Protein AF-A0A1G7U3E0-F1 (afdb_monomer)

Radius of gyration: 15.48 Å; Cα contacts (8 Å, |Δi|>4): 29; chains: 1; bounding box: 33×20×58 Å

Mean predicted aligned error: 13.33 Å

Organism: NCBI:txid440168

pLDDT: mean 72.33, std 21.25, range [35.47, 94.94]

Sequence (76 aa):
MKLVVSAAICVGLLASPSAYSGELECEAVAQQNPFEIVDQLHGCTYEDLHEIYPDLDDIILQALMYRIVESMKVPG

Secondary structure (DSSP, 8-state):
----------------S--------HHHHHTS-TTT-GGG-TT--HHHHHHH-TTS-HHHHHHHHHHHHHHTT---

Solvent-accessible surface area (backbone atom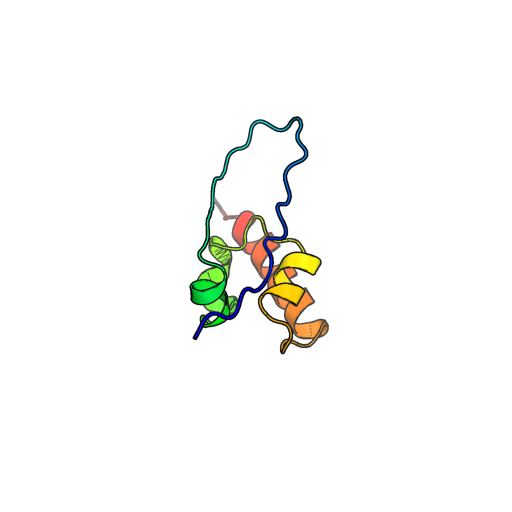s only — not comparable to full-atom values): 5232 Å² total; per-residue (Å²): 135,90,81,90,78,81,87,83,80,91,81,82,90,86,91,73,100,69,86,74,84,69,83,61,58,59,74,68,54,49,76,46,64,66,87,80,46,36,86,79,44,73,82,59,50,74,66,54,48,43,69,54,40,70,89,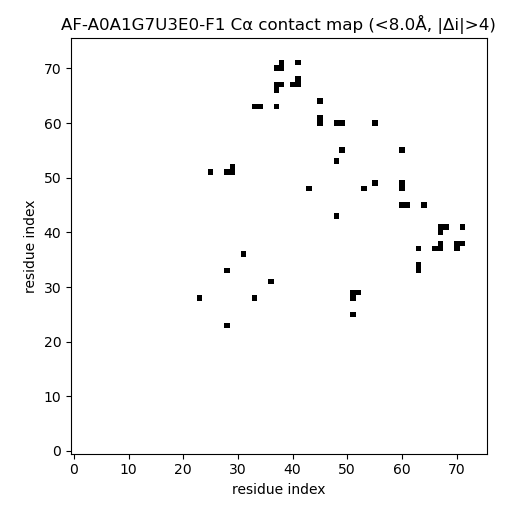55,53,70,72,54,49,52,52,48,51,51,49,29,58,55,61,74,60,65,79,130

Foldseek 3Di:
DDDDDDDPDPDDDDDDPDPPPPPVVLVVVLPDDLLVVLCVCLPPDLVRCCVSDVVDDPVVSVVSVVVSVVVVVDDD

Structure (mmCIF, N/CA/C/O backbone):
data_AF-A0A1G7U3E0-F1
#
_entry.id   AF-A0A1G7U3E0-F1
#
loop_
_atom_site.group_PDB
_atom_site.id
_atom_site.type_symbol
_atom_site.label_atom_id
_atom_site.label_alt_id
_atom_site.label_comp_id
_atom_site.label_asym_id
_atom_site.label_entity_id
_atom_site.label_seq_id
_atom_site.pdbx_PDB_ins_code
_atom_site.Cartn_x
_atom_site.Cartn_y
_atom_site.Cartn_z
_atom_site.occupancy
_atom_site.B_iso_or_equiv
_atom_site.auth_seq_id
_atom_site.auth_comp_id
_atom_site.auth_asym_id
_atom_site.auth_atom_id
_atom_site.pdbx_PDB_model_num
ATOM 1 N N . MET A 1 1 ? -0.113 4.536 -38.816 1.00 39.62 1 MET A N 1
ATOM 2 C CA . MET A 1 1 ? -0.211 3.065 -38.707 1.00 39.62 1 MET A CA 1
ATOM 3 C C . MET A 1 1 ? -0.974 2.755 -37.432 1.00 39.62 1 MET A C 1
ATOM 5 O O . MET A 1 1 ? -0.647 3.327 -36.404 1.00 39.62 1 MET A O 1
ATOM 9 N N . LYS A 1 2 ? -2.053 1.974 -37.542 1.00 41.81 2 LYS A N 1
ATOM 10 C CA . LYS A 1 2 ? -2.911 1.541 -36.430 1.00 41.81 2 LYS A CA 1
ATOM 11 C C . LYS A 1 2 ? -2.206 0.430 -35.656 1.00 41.81 2 LYS A C 1
ATOM 13 O O . LYS A 1 2 ? -1.732 -0.499 -36.302 1.00 41.81 2 LYS A O 1
ATOM 18 N N . LEU A 1 3 ? -2.234 0.481 -34.329 1.00 41.47 3 LEU A N 1
ATOM 19 C CA . LEU A 1 3 ? -2.160 -0.710 -33.488 1.00 41.47 3 LEU A CA 1
ATOM 20 C C . LEU A 1 3 ? -3.240 -0.598 -32.412 1.00 41.47 3 LEU A C 1
ATOM 22 O O . LEU A 1 3 ? -3.297 0.353 -31.642 1.00 41.47 3 LEU A O 1
ATOM 26 N N . VAL A 1 4 ? -4.150 -1.557 -32.503 1.00 52.81 4 VAL A N 1
ATOM 27 C CA . VAL A 1 4 ? -5.277 -1.853 -31.627 1.00 52.81 4 VAL A CA 1
ATOM 28 C C . VAL A 1 4 ? -4.714 -2.687 -30.483 1.00 52.81 4 VAL A C 1
ATOM 30 O O . VAL A 1 4 ? -4.117 -3.727 -30.753 1.00 52.81 4 VAL A O 1
ATOM 33 N N . VAL A 1 5 ? -4.909 -2.265 -29.237 1.00 50.44 5 VAL A N 1
ATOM 34 C CA . VAL A 1 5 ? -4.797 -3.158 -28.079 1.00 50.44 5 VAL A CA 1
ATOM 35 C C . VAL A 1 5 ? -6.118 -3.077 -27.329 1.00 50.44 5 VAL A C 1
ATOM 37 O O . VAL A 1 5 ? -6.641 -1.998 -27.064 1.00 50.44 5 VAL A O 1
ATOM 40 N N . SER A 1 6 ? -6.701 -4.257 -27.167 1.00 45.47 6 SER A N 1
ATOM 41 C CA . SER A 1 6 ? -8.091 -4.527 -26.839 1.00 45.47 6 SER A CA 1
ATOM 42 C C . SER A 1 6 ? -8.529 -3.994 -25.481 1.00 45.47 6 SER A C 1
ATOM 44 O O . SER A 1 6 ? -7.834 -4.138 -24.483 1.00 45.47 6 SER A O 1
ATOM 46 N N . ALA A 1 7 ? -9.758 -3.481 -25.463 1.00 50.28 7 ALA A N 1
ATOM 47 C CA . ALA A 1 7 ? -10.546 -3.247 -24.269 1.00 50.28 7 ALA A CA 1
ATOM 48 C C . ALA A 1 7 ? -10.832 -4.573 -23.542 1.00 50.28 7 ALA A C 1
ATOM 50 O O . ALA A 1 7 ? -11.447 -5.473 -24.120 1.00 50.28 7 ALA A O 1
ATOM 51 N N . ALA A 1 8 ? -10.447 -4.664 -22.271 1.00 55.06 8 ALA A N 1
ATOM 52 C CA . ALA A 1 8 ? -11.094 -5.551 -21.314 1.00 55.06 8 ALA A CA 1
ATOM 53 C C . ALA A 1 8 ? -12.071 -4.698 -20.495 1.00 55.06 8 ALA A C 1
ATOM 55 O O . ALA A 1 8 ? -11.688 -3.925 -19.624 1.00 55.06 8 ALA A O 1
ATOM 56 N N . ILE A 1 9 ? -13.345 -4.782 -20.871 1.00 52.38 9 ILE A N 1
ATOM 57 C CA . ILE A 1 9 ? -14.476 -4.157 -20.189 1.00 52.38 9 ILE A CA 1
ATOM 58 C C . ILE A 1 9 ? -14.849 -5.067 -19.015 1.00 52.38 9 ILE A C 1
ATOM 60 O O . ILE A 1 9 ? -15.420 -6.135 -19.229 1.00 52.38 9 ILE A O 1
ATOM 64 N N . CYS A 1 10 ? -14.569 -4.646 -17.783 1.00 45.28 10 CYS A N 1
ATOM 65 C CA . CYS A 1 10 ? -15.137 -5.261 -16.582 1.00 45.28 10 CYS A CA 1
ATOM 66 C C . CYS A 1 10 ? -16.494 -4.611 -16.277 1.00 45.28 10 CYS A C 1
ATOM 68 O O . CYS A 1 10 ? -16.594 -3.711 -15.449 1.00 45.28 10 CYS A O 1
ATOM 70 N N . VAL A 1 11 ? -17.553 -5.045 -16.970 1.00 57.25 11 VAL A N 1
ATOM 71 C CA . VAL A 1 11 ? -18.936 -4.706 -16.593 1.00 57.25 11 VAL A CA 1
ATOM 72 C C . VAL A 1 11 ? -19.680 -5.976 -16.196 1.00 57.25 11 VAL A C 1
ATOM 74 O O . VAL A 1 11 ? -19.900 -6.866 -17.013 1.00 57.25 11 VAL A O 1
ATOM 77 N N . GLY A 1 12 ? -20.101 -6.006 -14.932 1.00 40.19 12 GLY A N 1
ATOM 78 C CA . GLY A 1 12 ? -20.961 -7.022 -14.324 1.00 40.19 12 GLY A CA 1
ATOM 79 C C . GLY A 1 12 ? -21.016 -6.822 -12.802 1.00 40.19 12 GLY A C 1
ATOM 80 O O . GLY A 1 12 ? -20.336 -7.526 -12.077 1.00 40.19 12 GLY A O 1
ATOM 81 N N . LEU A 1 13 ? -21.575 -5.722 -12.286 1.00 46.78 13 LEU A N 1
ATOM 82 C CA . LEU A 1 13 ? -23.013 -5.515 -12.030 1.00 46.78 13 LEU A CA 1
ATOM 83 C C . LEU A 1 13 ? -23.566 -6.395 -10.876 1.00 46.78 13 LEU A C 1
ATOM 85 O O . LEU A 1 13 ? -24.074 -7.475 -11.146 1.00 46.78 13 LEU A O 1
ATOM 89 N N . LEU A 1 14 ? -23.521 -5.911 -9.618 1.00 41.97 14 LEU A N 1
ATOM 90 C CA . LEU A 1 14 ? -24.687 -5.592 -8.752 1.00 41.97 14 LEU A CA 1
ATOM 91 C C . LEU A 1 14 ? -24.357 -5.528 -7.242 1.00 41.97 14 LEU A C 1
ATOM 93 O O . LEU A 1 14 ? -23.861 -6.477 -6.652 1.00 41.97 14 LEU A O 1
ATOM 97 N N . ALA A 1 15 ? -24.830 -4.428 -6.641 1.00 41.94 15 ALA A N 1
ATOM 98 C CA . ALA A 1 15 ? -25.205 -4.238 -5.236 1.00 41.94 15 ALA A CA 1
ATOM 99 C C . ALA A 1 15 ? -24.096 -4.027 -4.185 1.00 41.94 15 ALA A C 1
ATOM 101 O O . ALA A 1 15 ? -23.823 -4.894 -3.364 1.00 41.94 15 ALA A O 1
ATOM 102 N N . SER A 1 16 ? -23.605 -2.785 -4.088 1.00 37.22 16 SER A N 1
ATOM 103 C CA . SER A 1 16 ? -23.329 -2.184 -2.775 1.00 37.22 16 SER A CA 1
ATOM 104 C C . SER A 1 16 ? -23.415 -0.648 -2.843 1.00 37.22 16 SER A C 1
ATOM 106 O O . SER A 1 16 ? -22.790 -0.049 -3.721 1.00 37.22 16 SER A O 1
ATOM 108 N N . PRO A 1 17 ? -24.199 0.027 -1.980 1.00 37.25 17 PRO A N 1
ATOM 109 C CA . PRO A 1 17 ? -24.262 1.482 -1.919 1.00 37.25 17 PRO A CA 1
ATOM 110 C C . PRO A 1 17 ? -23.057 2.009 -1.132 1.00 37.25 17 PRO A C 1
ATOM 112 O O . PRO A 1 17 ? -23.153 2.363 0.036 1.00 37.25 17 PRO A O 1
ATOM 115 N N . SER A 1 18 ? -21.906 2.042 -1.787 1.00 35.47 18 SER A N 1
ATOM 116 C CA . SER A 1 18 ? -20.761 2.860 -1.394 1.00 35.47 18 SER A CA 1
ATOM 117 C C . SER A 1 18 ? -19.984 3.166 -2.664 1.00 35.47 18 SER A C 1
ATOM 119 O O . SER A 1 18 ? -18.906 2.635 -2.911 1.00 35.47 18 SER A O 1
ATOM 121 N N . ALA A 1 19 ? -20.602 3.979 -3.521 1.00 38.09 19 ALA A N 1
ATOM 122 C CA . ALA A 1 19 ? -19.948 4.608 -4.654 1.00 38.09 19 ALA A CA 1
ATOM 123 C C . ALA A 1 19 ? -18.916 5.612 -4.121 1.00 38.09 19 ALA A C 1
ATOM 125 O O . ALA A 1 19 ? -19.145 6.819 -4.126 1.00 38.09 19 ALA A O 1
ATOM 126 N N . TYR A 1 20 ? -17.789 5.108 -3.625 1.00 45.53 20 TYR A N 1
ATOM 127 C CA . TYR A 1 20 ? -16.555 5.866 -3.673 1.00 45.53 20 TYR A CA 1
ATOM 128 C C . TYR A 1 20 ? -15.946 5.565 -5.038 1.00 45.53 20 TYR A C 1
ATOM 130 O O . TYR A 1 20 ? -15.156 4.641 -5.207 1.00 45.53 20 TYR A O 1
ATOM 138 N N . SER A 1 21 ? -16.418 6.307 -6.042 1.00 42.84 21 SER A N 1
ATOM 139 C CA . SER A 1 21 ? -15.758 6.450 -7.338 1.00 42.84 21 SER A CA 1
ATOM 140 C C . SER A 1 21 ? -14.425 7.158 -7.115 1.00 42.84 21 SER A C 1
ATOM 142 O O . SER A 1 21 ? -14.279 8.345 -7.387 1.00 42.84 21 SER A O 1
ATOM 144 N N . GLY A 1 22 ? -13.462 6.433 -6.562 1.00 45.47 22 GLY A N 1
ATOM 145 C CA . GLY A 1 22 ? -12.062 6.727 -6.765 1.00 45.47 22 GLY A CA 1
ATOM 146 C C . GLY A 1 22 ? -11.664 6.061 -8.067 1.00 45.47 22 GLY A C 1
ATOM 147 O O . GLY A 1 22 ? -11.073 4.989 -8.044 1.00 45.47 22 GLY A O 1
ATOM 148 N N . GLU A 1 23 ? -11.953 6.701 -9.201 1.00 42.81 23 GLU A N 1
ATOM 149 C CA . GLU A 1 23 ? -11.015 6.636 -10.325 1.00 42.81 23 GLU A CA 1
ATOM 150 C C . GLU A 1 23 ? -9.722 7.312 -9.836 1.00 42.81 23 GLU A C 1
ATOM 152 O O . GLU A 1 23 ? -9.396 8.434 -10.209 1.00 42.81 23 GLU A O 1
ATOM 157 N N . LEU A 1 24 ? -9.031 6.681 -8.882 1.00 52.25 24 LEU A N 1
ATOM 158 C CA . LEU A 1 24 ? -7.636 6.965 -8.638 1.00 52.25 24 LEU A CA 1
ATOM 159 C C . LEU A 1 24 ? -6.979 6.553 -9.942 1.00 52.25 24 LEU A C 1
ATOM 161 O O . LEU A 1 24 ? -7.074 5.395 -10.342 1.00 52.25 24 LEU A O 1
ATOM 165 N N . GLU A 1 25 ? -6.408 7.518 -10.650 1.00 58.44 25 GLU A N 1
ATOM 166 C CA . GLU A 1 25 ? -5.542 7.257 -11.787 1.00 58.44 25 GLU A CA 1
ATOM 167 C C . GLU A 1 25 ? -4.438 6.317 -11.283 1.00 58.44 25 GLU A C 1
ATOM 169 O O . GLU A 1 25 ? -3.456 6.770 -10.693 1.00 58.44 25 GLU A O 1
ATOM 174 N N . CYS A 1 26 ? -4.633 4.999 -11.413 1.00 56.19 26 CYS A N 1
ATOM 175 C CA . CYS A 1 26 ? -3.765 3.992 -10.796 1.00 56.19 26 CYS A CA 1
ATOM 176 C C . CYS A 1 26 ? -2.298 4.208 -11.199 1.00 56.19 26 CYS A C 1
ATOM 178 O O . CYS A 1 26 ? -1.393 3.947 -10.413 1.00 56.19 26 CYS A O 1
ATOM 180 N N . GLU A 1 27 ? -2.067 4.783 -12.384 1.00 59.69 27 GLU A N 1
ATOM 181 C CA . GLU A 1 27 ? -0.750 5.183 -12.883 1.00 59.69 27 GLU A CA 1
ATOM 182 C C . GLU A 1 27 ? -0.091 6.308 -12.063 1.00 59.69 27 GLU A C 1
ATOM 184 O O . GLU A 1 27 ? 1.117 6.266 -11.832 1.00 59.69 27 GLU A O 1
ATOM 189 N N . ALA A 1 28 ? -0.852 7.300 -11.591 1.00 67.88 28 ALA A N 1
ATOM 190 C CA . ALA A 1 28 ? -0.327 8.397 -10.772 1.00 67.88 28 ALA A CA 1
ATOM 191 C 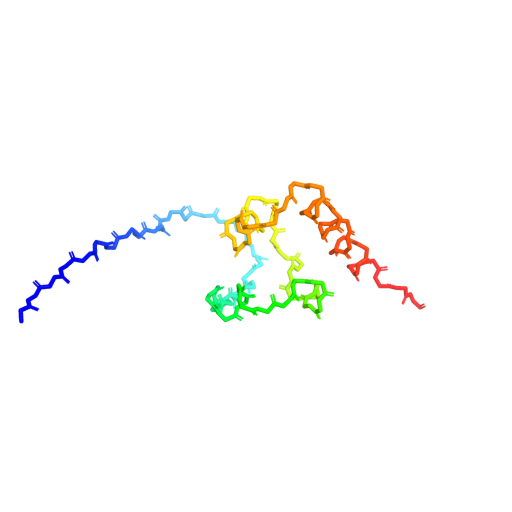C . ALA A 1 28 ? -0.051 7.958 -9.323 1.00 67.88 28 ALA A C 1
ATOM 193 O O . ALA A 1 28 ? 0.840 8.497 -8.664 1.00 67.88 28 ALA A O 1
ATOM 194 N N . VAL A 1 29 ? -0.803 6.974 -8.827 1.00 69.31 29 VAL A N 1
ATOM 195 C CA . VAL A 1 29 ? -0.637 6.380 -7.489 1.00 69.31 29 VAL A CA 1
ATOM 196 C C . VAL A 1 29 ? 0.554 5.418 -7.451 1.00 69.31 29 VAL A C 1
ATOM 198 O O . VAL A 1 29 ? 1.344 5.464 -6.507 1.00 69.31 29 VAL A O 1
ATOM 201 N N . ALA A 1 30 ? 0.746 4.616 -8.502 1.00 72.62 30 ALA A N 1
ATOM 202 C CA . ALA A 1 30 ? 1.863 3.675 -8.619 1.00 72.62 30 ALA A CA 1
ATOM 203 C C . ALA A 1 30 ? 3.244 4.360 -8.583 1.00 72.62 30 ALA A C 1
ATOM 205 O O . ALA A 1 30 ? 4.228 3.760 -8.158 1.00 72.62 30 ALA A O 1
ATOM 206 N N . GLN A 1 31 ? 3.330 5.629 -8.998 1.00 78.81 31 GLN A N 1
ATOM 207 C CA . GLN A 1 31 ? 4.577 6.408 -8.966 1.00 78.81 31 GLN A CA 1
ATOM 208 C C . GLN A 1 31 ? 4.868 7.063 -7.607 1.00 78.81 31 GLN A C 1
ATOM 210 O O . GLN A 1 31 ? 5.961 7.594 -7.401 1.00 78.81 31 GLN A O 1
ATOM 215 N N . GLN A 1 32 ? 3.905 7.059 -6.686 1.00 83.19 32 GLN A N 1
ATOM 216 C CA . GLN A 1 32 ? 4.051 7.650 -5.359 1.00 83.19 32 GLN A CA 1
ATOM 217 C C . GLN A 1 32 ? 4.513 6.605 -4.346 1.00 83.19 32 GLN A C 1
ATOM 219 O O . GLN A 1 32 ? 4.226 5.417 -4.479 1.00 83.19 32 GLN A O 1
ATOM 224 N N . ASN A 1 33 ? 5.215 7.052 -3.303 1.00 86.69 33 ASN A N 1
ATOM 225 C CA . ASN A 1 33 ? 5.591 6.178 -2.200 1.00 86.69 33 ASN A CA 1
ATOM 226 C C . ASN A 1 33 ? 4.323 5.760 -1.426 1.00 86.69 33 ASN A C 1
ATOM 228 O O . ASN A 1 33 ? 3.701 6.622 -0.797 1.00 86.69 33 ASN A O 1
ATOM 232 N N . PRO A 1 34 ? 3.949 4.467 -1.403 1.00 89.38 34 PRO A N 1
ATOM 233 C CA . PRO A 1 34 ? 2.688 4.032 -0.804 1.00 89.38 34 PRO A CA 1
ATOM 234 C C . PRO A 1 34 ? 2.584 4.332 0.695 1.00 89.38 34 PRO A C 1
ATOM 236 O O . PRO A 1 34 ? 1.487 4.494 1.225 1.00 89.38 34 PRO A O 1
ATOM 239 N N . PHE A 1 35 ? 3.718 4.466 1.389 1.00 89.44 35 PHE A N 1
ATOM 240 C CA . PHE A 1 35 ? 3.750 4.813 2.812 1.00 89.44 35 PHE A CA 1
ATOM 241 C C . PHE A 1 35 ? 3.461 6.293 3.102 1.00 89.44 35 PHE A C 1
ATOM 243 O O . PHE A 1 35 ? 3.219 6.639 4.260 1.00 89.44 35 PHE A O 1
ATOM 250 N N . GLU A 1 36 ? 3.474 7.159 2.087 1.00 90.38 36 GLU A N 1
ATOM 251 C CA . GLU A 1 36 ? 3.137 8.584 2.211 1.00 90.38 36 GLU A CA 1
ATOM 252 C C . GLU A 1 36 ? 1.672 8.874 1.861 1.00 90.38 36 GLU A C 1
ATOM 254 O O . GLU A 1 36 ? 1.132 9.897 2.273 1.00 90.38 36 GLU A O 1
ATOM 259 N N . ILE A 1 37 ? 1.013 7.957 1.150 1.00 88.50 37 ILE A N 1
ATOM 260 C CA . ILE A 1 37 ? -0.367 8.108 0.666 1.00 88.50 37 ILE A CA 1
ATOM 261 C C . ILE A 1 37 ? -1.331 7.080 1.263 1.00 88.50 37 ILE A C 1
ATOM 263 O O . ILE A 1 37 ? -2.367 6.780 0.678 1.00 88.50 37 ILE A O 1
ATOM 267 N N . VAL A 1 38 ? -1.005 6.552 2.442 1.00 89.69 38 VAL A N 1
ATOM 268 C CA . VAL A 1 38 ? -1.764 5.506 3.149 1.00 89.69 38 VAL A CA 1
ATOM 269 C C . VAL A 1 38 ? -3.261 5.837 3.250 1.00 89.69 38 VAL A C 1
ATOM 271 O O . VAL A 1 38 ? -4.095 4.960 3.033 1.00 89.69 38 VAL A O 1
ATOM 274 N N . ASP A 1 39 ? -3.607 7.108 3.478 1.00 8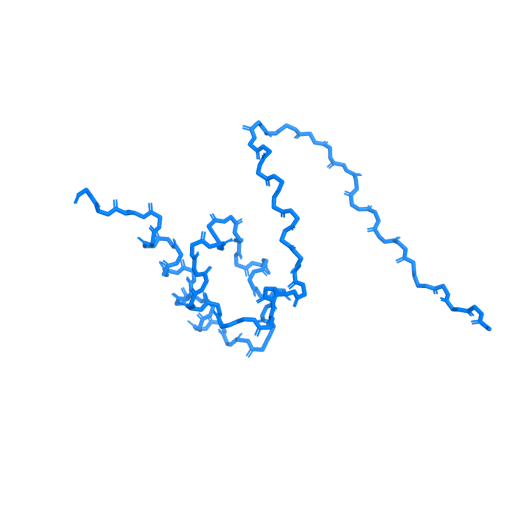7.06 39 ASP A N 1
ATOM 275 C CA . ASP A 1 39 ? -4.999 7.565 3.599 1.00 87.06 39 ASP A CA 1
ATOM 276 C C . ASP A 1 39 ? -5.818 7.428 2.305 1.00 87.06 39 ASP A C 1
ATOM 278 O O . ASP A 1 39 ? -7.047 7.345 2.338 1.00 87.06 39 ASP A O 1
ATOM 282 N N . GLN A 1 40 ? -5.145 7.393 1.153 1.00 87.62 40 GLN A N 1
ATOM 283 C CA . GLN A 1 40 ? -5.768 7.216 -0.162 1.00 87.62 40 GLN A CA 1
ATOM 284 C C . GLN A 1 40 ? -5.991 5.734 -0.496 1.00 87.62 40 GLN A C 1
ATOM 286 O O . GLN A 1 40 ? -6.762 5.417 -1.398 1.00 87.62 40 GLN A O 1
ATOM 291 N N . LEU A 1 41 ? -5.354 4.827 0.252 1.00 89.50 41 LEU A N 1
ATOM 292 C CA . LEU A 1 41 ? -5.368 3.382 0.015 1.00 89.50 41 LEU A CA 1
ATOM 293 C C . LEU A 1 41 ? -6.402 2.638 0.883 1.00 89.50 41 LEU A C 1
ATOM 295 O O . LEU A 1 41 ? -6.444 1.412 0.871 1.00 89.50 41 LEU A O 1
ATOM 299 N N . HIS A 1 42 ? -7.266 3.348 1.622 1.00 87.75 42 HIS A N 1
ATOM 300 C CA . HIS A 1 42 ? -8.250 2.778 2.564 1.00 87.75 42 HIS A CA 1
ATOM 301 C C . HIS A 1 42 ? -9.307 1.831 1.945 1.00 87.75 42 HIS A C 1
ATOM 303 O O . HIS A 1 42 ? -10.095 1.234 2.676 1.00 87.75 42 HIS A O 1
ATOM 309 N N . GLY A 1 43 ? -9.338 1.671 0.620 1.00 84.62 43 GLY A N 1
ATOM 310 C CA . GLY A 1 43 ? -10.197 0.712 -0.086 1.00 84.62 43 GLY A CA 1
ATOM 311 C C . GLY A 1 43 ? -9.444 -0.400 -0.818 1.00 84.62 43 GLY A C 1
ATOM 312 O O . GLY A 1 43 ? -10.092 -1.263 -1.402 1.00 84.62 43 GLY A O 1
ATOM 313 N N . CYS A 1 44 ? -8.110 -0.381 -0.807 1.00 87.94 44 CYS A N 1
ATOM 314 C CA . CYS A 1 44 ? -7.296 -1.336 -1.550 1.00 87.94 44 CYS A CA 1
ATOM 315 C C . CYS A 1 44 ? -7.157 -2.656 -0.782 1.00 87.94 44 CYS A C 1
ATOM 317 O O . CYS A 1 44 ? -6.838 -2.681 0.412 1.00 87.94 44 CYS A O 1
ATOM 319 N N . THR A 1 45 ? -7.370 -3.764 -1.482 1.00 90.00 45 THR A N 1
ATOM 320 C CA . THR A 1 45 ? -7.079 -5.115 -0.996 1.00 90.00 45 THR A CA 1
ATOM 321 C C . THR A 1 45 ? -5.593 -5.447 -1.152 1.00 90.00 45 THR A C 1
ATOM 323 O O . THR A 1 45 ? -4.832 -4.703 -1.767 1.00 90.00 45 THR A O 1
ATOM 326 N N . TYR A 1 46 ? -5.164 -6.590 -0.605 1.00 90.69 46 TYR A N 1
ATOM 327 C CA . TYR A 1 46 ? -3.808 -7.096 -0.843 1.00 90.69 46 TYR A CA 1
ATOM 328 C C . TYR A 1 46 ? -3.512 -7.247 -2.339 1.00 90.69 46 TYR A C 1
ATOM 330 O O . TYR A 1 46 ? -2.441 -6.863 -2.796 1.00 90.69 46 TYR A O 1
ATOM 338 N N . GLU A 1 47 ? -4.472 -7.797 -3.085 1.00 91.62 47 GLU A N 1
ATOM 339 C CA . GLU A 1 47 ? -4.356 -8.040 -4.523 1.00 91.62 47 GLU A CA 1
ATOM 340 C C . GLU A 1 47 ? -4.223 -6.712 -5.276 1.00 91.62 47 GLU A C 1
ATOM 342 O O . GLU A 1 47 ? -3.288 -6.564 -6.057 1.00 91.62 47 GLU A O 1
ATOM 347 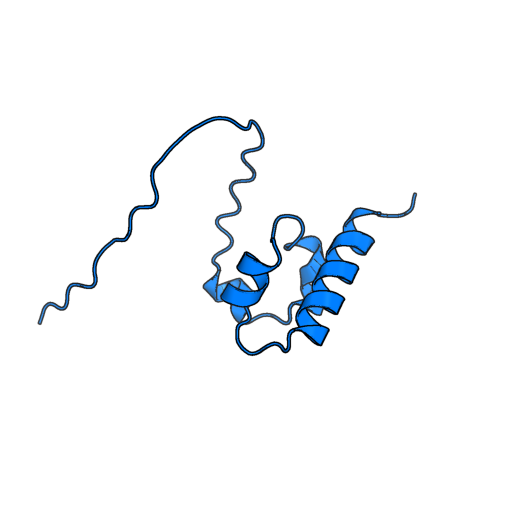N N . ASP A 1 48 ? -5.044 -5.709 -4.943 1.00 90.62 48 ASP A N 1
ATOM 348 C CA . ASP A 1 48 ? -4.945 -4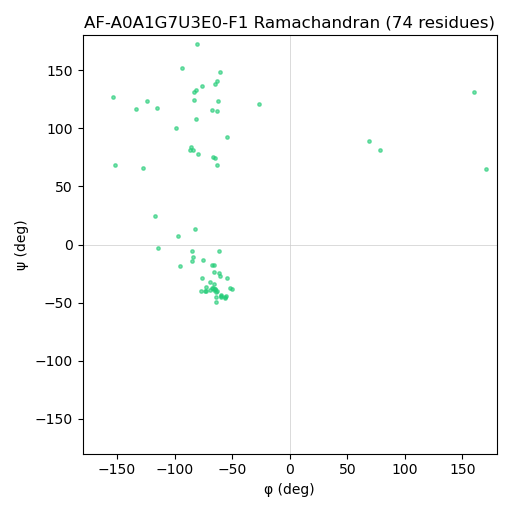.372 -5.545 1.00 90.62 48 ASP A CA 1
ATOM 349 C C . ASP A 1 48 ? -3.574 -3.731 -5.279 1.00 90.62 48 ASP A C 1
ATOM 351 O O . ASP A 1 48 ? -2.949 -3.176 -6.179 1.00 90.62 48 ASP A O 1
ATOM 355 N N . LEU A 1 49 ? -3.068 -3.819 -4.042 1.00 90.56 49 LEU A N 1
ATOM 356 C CA . LEU A 1 49 ? -1.758 -3.262 -3.689 1.00 90.56 49 LEU A CA 1
ATOM 357 C C . LEU A 1 49 ? -0.614 -3.994 -4.397 1.00 90.56 49 LEU A C 1
ATOM 359 O O . LEU A 1 49 ? 0.348 -3.350 -4.809 1.00 90.56 49 LEU A O 1
ATOM 363 N N . HIS A 1 50 ? -0.721 -5.312 -4.556 1.00 92.31 50 HIS A N 1
ATOM 364 C CA . HIS A 1 50 ? 0.251 -6.116 -5.292 1.00 92.31 50 HIS A CA 1
ATOM 365 C C . HIS A 1 50 ? 0.214 -5.814 -6.802 1.00 92.31 50 HIS A C 1
ATOM 367 O O . HIS A 1 50 ? 1.250 -5.846 -7.460 1.00 92.31 50 HIS A O 1
ATOM 373 N N . GLU A 1 51 ? -0.950 -5.478 -7.367 1.00 90.44 51 GLU A N 1
ATOM 374 C CA . GLU A 1 51 ? -1.066 -5.033 -8.763 1.00 90.44 51 GLU A CA 1
ATOM 375 C C . GLU A 1 51 ? -0.515 -3.617 -8.986 1.00 90.44 51 GLU A C 1
ATOM 377 O O . GLU A 1 51 ? 0.150 -3.372 -9.994 1.00 90.44 51 GLU A O 1
ATOM 382 N N . ILE A 1 52 ? -0.760 -2.689 -8.055 1.00 89.19 52 ILE A N 1
ATOM 383 C CA . ILE A 1 52 ? -0.274 -1.299 -8.138 1.00 89.19 52 ILE A CA 1
ATOM 384 C C . ILE A 1 52 ? 1.239 -1.230 -7.882 1.00 89.19 52 ILE A C 1
ATOM 386 O O . ILE A 1 52 ? 1.942 -0.443 -8.519 1.00 89.19 52 ILE A O 1
ATOM 390 N N . TYR A 1 53 ? 1.744 -2.060 -6.967 1.00 89.94 53 TYR A N 1
ATOM 391 C CA . TYR A 1 53 ? 3.140 -2.077 -6.538 1.00 89.94 53 TYR A CA 1
ATOM 392 C C . TYR A 1 53 ? 3.754 -3.484 -6.644 1.00 89.94 53 TYR A C 1
ATOM 394 O O . TYR A 1 53 ? 4.134 -4.068 -5.626 1.00 89.94 53 TYR A O 1
ATOM 402 N N . PRO A 1 54 ? 3.908 -4.026 -7.867 1.00 89.25 54 PRO A N 1
ATOM 403 C CA . PRO A 1 54 ? 4.400 -5.390 -8.080 1.00 89.25 54 PRO A CA 1
ATOM 404 C C . PRO A 1 54 ? 5.868 -5.578 -7.673 1.00 89.25 54 PRO A C 1
ATOM 406 O O . PRO A 1 54 ? 6.319 -6.704 -7.488 1.00 89.25 54 PRO A O 1
ATOM 409 N N . ASP A 1 55 ? 6.612 -4.478 -7.535 1.00 90.12 55 ASP A N 1
ATOM 410 C CA . ASP A 1 55 ? 8.015 -4.481 -7.115 1.00 90.12 55 ASP A CA 1
ATOM 411 C C . ASP A 1 55 ? 8.185 -4.502 -5.584 1.00 90.12 55 ASP A C 1
ATOM 413 O O . ASP A 1 55 ? 9.313 -4.581 -5.092 1.00 90.12 55 ASP A O 1
ATOM 417 N N . LEU A 1 56 ? 7.098 -4.395 -4.808 1.00 88.94 56 LEU A N 1
ATOM 418 C CA . LEU A 1 56 ? 7.167 -4.505 -3.353 1.00 88.94 56 LEU A CA 1
ATOM 419 C C . LEU A 1 56 ? 7.156 -5.966 -2.917 1.00 88.94 56 LEU A C 1
ATOM 421 O O . LEU A 1 56 ? 6.273 -6.734 -3.283 1.00 88.94 56 LEU A O 1
ATOM 425 N N . ASP A 1 57 ? 8.093 -6.316 -2.039 1.00 92.94 57 ASP A N 1
ATOM 426 C CA . ASP A 1 57 ? 8.082 -7.616 -1.376 1.00 92.94 57 ASP A CA 1
ATOM 427 C C . ASP A 1 57 ? 6.801 -7.814 -0.548 1.00 92.94 57 ASP A C 1
ATOM 429 O O . ASP A 1 57 ? 6.305 -6.883 0.096 1.00 92.94 57 ASP A O 1
ATOM 433 N 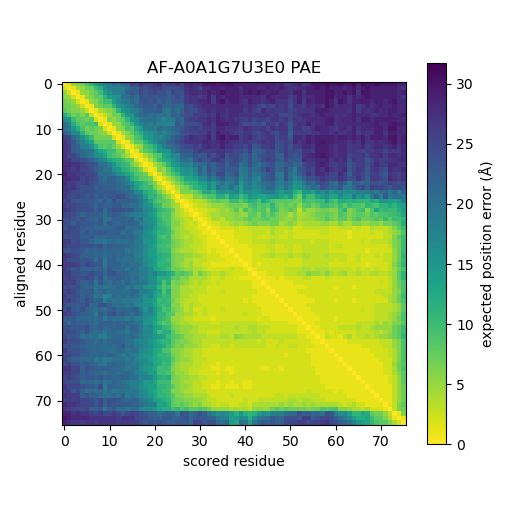N . ASP A 1 58 ? 6.345 -9.064 -0.443 1.00 92.19 58 ASP A N 1
ATOM 434 C CA . ASP A 1 58 ? 5.168 -9.455 0.349 1.00 92.19 58 ASP A CA 1
ATOM 435 C C . ASP A 1 58 ? 5.220 -8.938 1.799 1.00 92.19 58 ASP A C 1
ATOM 437 O O . ASP A 1 58 ? 4.211 -8.518 2.364 1.00 92.19 58 ASP A O 1
ATOM 441 N N . ILE A 1 59 ? 6.409 -8.923 2.417 1.00 94.50 59 ILE A N 1
ATOM 442 C CA . ILE A 1 59 ? 6.610 -8.404 3.782 1.00 94.50 59 ILE A CA 1
ATOM 443 C C . ILE A 1 59 ? 6.295 -6.903 3.843 1.00 94.50 59 ILE A C 1
ATOM 445 O O . ILE A 1 59 ? 5.696 -6.422 4.808 1.00 94.50 59 ILE A O 1
ATOM 449 N N . ILE A 1 60 ? 6.689 -6.158 2.810 1.00 93.75 60 ILE A N 1
ATOM 450 C CA . ILE A 1 60 ? 6.462 -4.717 2.712 1.00 93.75 60 ILE A CA 1
ATOM 451 C C . ILE A 1 60 ? 4.991 -4.435 2.401 1.00 93.75 60 ILE A C 1
ATOM 453 O O . ILE A 1 60 ? 4.409 -3.549 3.030 1.00 93.75 60 ILE A O 1
ATOM 457 N N . LEU A 1 61 ? 4.361 -5.230 1.532 1.00 94.12 61 LEU A N 1
ATOM 458 C CA . LEU A 1 61 ? 2.919 -5.170 1.270 1.00 94.12 61 LEU A CA 1
ATOM 459 C C . LEU A 1 61 ? 2.093 -5.438 2.536 1.00 94.12 61 LEU A C 1
ATOM 461 O O . LEU A 1 61 ? 1.161 -4.692 2.835 1.00 94.12 61 LEU A O 1
ATOM 465 N N . GLN A 1 62 ? 2.463 -6.438 3.338 1.00 93.56 62 GLN A N 1
ATOM 466 C CA . GLN A 1 62 ? 1.801 -6.710 4.619 1.00 93.56 62 GLN A CA 1
ATOM 467 C C . GLN A 1 62 ? 1.976 -5.561 5.622 1.00 93.56 62 GLN A C 1
ATOM 469 O O . GLN A 1 62 ? 1.024 -5.193 6.314 1.00 93.56 62 GLN A O 1
ATOM 474 N N . ALA A 1 63 ? 3.169 -4.962 5.693 1.00 94.94 63 ALA A N 1
ATOM 475 C CA . ALA A 1 63 ? 3.414 -3.795 6.540 1.00 94.94 63 ALA A CA 1
ATOM 476 C C . ALA A 1 63 ? 2.602 -2.569 6.085 1.00 94.94 63 ALA A C 1
ATOM 478 O O . ALA A 1 63 ? 2.075 -1.830 6.922 1.00 94.94 63 ALA A O 1
ATOM 479 N N . LEU A 1 64 ? 2.467 -2.372 4.772 1.00 93.44 64 LEU A N 1
ATOM 480 C CA . LEU A 1 64 ? 1.633 -1.329 4.182 1.00 93.44 64 LEU A CA 1
ATOM 481 C C . LEU A 1 64 ? 0.156 -1.553 4.520 1.00 93.44 64 LEU A C 1
ATOM 483 O O . LEU A 1 64 ? -0.484 -0.646 5.045 1.00 93.44 64 LEU A O 1
ATOM 487 N N . MET A 1 65 ? -0.360 -2.769 4.323 1.00 93.81 65 MET A N 1
ATOM 488 C CA . MET A 1 65 ? -1.724 -3.138 4.712 1.00 93.81 65 MET A CA 1
ATOM 489 C C . MET A 1 65 ? -1.996 -2.894 6.194 1.00 93.81 65 MET A C 1
ATOM 491 O O . MET A 1 65 ? -3.022 -2.314 6.546 1.00 93.81 65 MET A O 1
ATOM 495 N N . TYR A 1 66 ? -1.077 -3.304 7.072 1.00 92.94 66 TYR A N 1
ATOM 496 C CA . TYR A 1 66 ? -1.193 -3.021 8.500 1.00 92.94 66 TYR A CA 1
ATOM 497 C C . TYR A 1 66 ? -1.314 -1.515 8.749 1.00 92.94 66 TYR A C 1
ATOM 499 O O . TYR A 1 66 ? -2.180 -1.078 9.502 1.00 92.94 66 TYR A O 1
ATOM 507 N N . ARG A 1 67 ? -0.488 -0.709 8.078 1.00 92.00 67 ARG A N 1
ATOM 508 C CA . ARG A 1 67 ? -0.486 0.743 8.251 1.00 92.00 67 ARG A CA 1
ATOM 509 C C . ARG A 1 67 ? -1.756 1.418 7.729 1.00 92.00 67 ARG A C 1
ATOM 511 O O . ARG A 1 67 ? -2.233 2.323 8.401 1.00 92.00 67 ARG A O 1
ATOM 518 N N . ILE A 1 68 ? -2.317 0.942 6.616 1.00 92.06 68 ILE A N 1
ATOM 519 C CA . ILE A 1 68 ? -3.636 1.343 6.084 1.00 92.06 68 ILE A CA 1
ATOM 520 C C . ILE A 1 68 ? -4.736 1.031 7.105 1.00 92.06 68 ILE A C 1
ATOM 522 O O . ILE A 1 68 ? -5.600 1.855 7.392 1.00 92.06 68 ILE A O 1
ATOM 526 N N . VAL A 1 69 ? -4.700 -0.159 7.709 1.00 90.81 69 VAL A N 1
ATOM 527 C CA . VAL A 1 69 ? -5.667 -0.536 8.749 1.00 90.81 69 VAL A CA 1
ATOM 528 C C . VAL A 1 69 ? -5.516 0.325 10.001 1.00 90.81 69 VAL A C 1
ATOM 530 O O . VAL A 1 69 ? -6.519 0.702 10.602 1.00 90.81 69 VAL A O 1
ATOM 5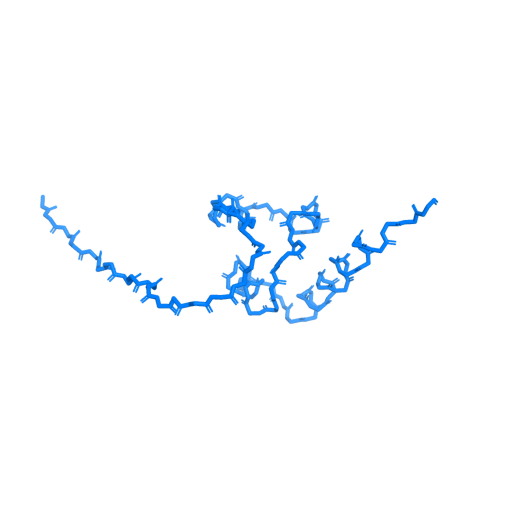33 N N . GLU A 1 70 ? -4.291 0.651 10.404 1.00 91.19 70 GLU A N 1
ATOM 534 C CA . GLU A 1 70 ? -4.034 1.521 11.554 1.00 91.19 70 GLU A CA 1
ATOM 535 C C . GLU A 1 70 ? -4.442 2.977 11.304 1.00 91.19 70 GLU A C 1
ATOM 537 O O . GLU A 1 70 ? -4.994 3.600 12.209 1.00 91.19 70 GLU A O 1
ATOM 542 N N . SER A 1 71 ? -4.226 3.531 10.106 1.00 88.19 71 SER A N 1
ATOM 543 C CA . SER A 1 71 ? -4.637 4.908 9.785 1.00 88.19 71 SER A CA 1
ATOM 544 C C . SER A 1 71 ? -6.156 5.072 9.796 1.00 88.19 71 SER A C 1
ATOM 546 O O . SER A 1 71 ? -6.654 6.091 10.266 1.00 88.19 71 SER A O 1
ATOM 548 N N . MET A 1 72 ? -6.913 4.043 9.400 1.00 86.31 72 MET A N 1
ATOM 549 C CA . MET A 1 72 ? -8.380 4.034 9.508 1.00 86.31 72 MET A CA 1
ATOM 550 C C . MET A 1 72 ? -8.895 4.047 10.952 1.00 86.31 72 MET A C 1
ATOM 552 O O . MET A 1 72 ? -10.059 4.372 11.191 1.00 86.31 72 MET A O 1
ATOM 556 N N . LYS A 1 73 ? -8.051 3.711 11.932 1.00 84.94 73 LYS A N 1
ATOM 557 C CA . LYS A 1 73 ? -8.433 3.696 13.347 1.00 84.94 73 LYS A CA 1
ATOM 558 C C . LYS A 1 73 ? -8.367 5.073 14.011 1.00 84.94 73 LYS A C 1
ATOM 560 O O . LYS A 1 73 ? -8.396 5.083 15.237 1.00 84.94 73 LYS A O 1
ATOM 565 N N . VAL A 1 74 ? -8.256 6.181 13.253 1.00 66.56 74 VAL A N 1
ATOM 566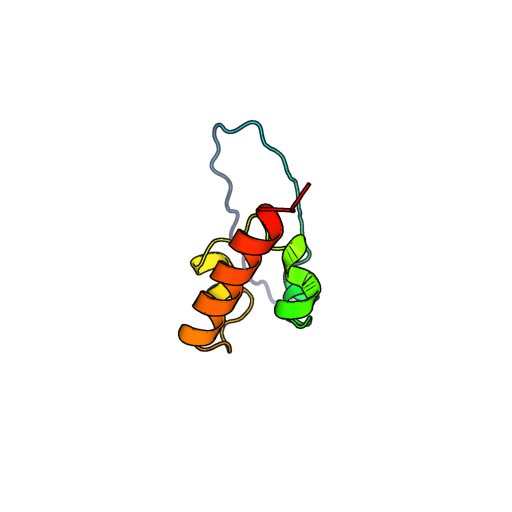 C CA . VAL A 1 74 ? -7.931 7.538 13.751 1.00 66.56 74 VAL A CA 1
ATOM 567 C C . VAL A 1 74 ? -8.354 7.760 15.215 1.00 66.56 74 VAL A C 1
ATOM 569 O O . VAL A 1 74 ? -9.540 7.637 15.539 1.00 66.56 74 VAL A O 1
ATOM 572 N N . PRO A 1 75 ? -7.389 8.093 16.091 1.00 60.00 75 PRO A N 1
ATOM 573 C CA . PRO A 1 75 ? -7.621 8.356 17.502 1.00 60.00 75 PRO A CA 1
ATOM 574 C C . PRO A 1 75 ? -8.487 9.607 17.676 1.00 60.00 75 PRO A C 1
ATOM 576 O O . PRO A 1 75 ? -8.295 10.606 16.983 1.00 60.00 75 PRO A O 1
ATOM 579 N N . GLY A 1 76 ? -9.439 9.531 18.607 1.00 40.81 76 GLY A N 1
ATOM 580 C CA . GLY A 1 76 ? -10.140 10.712 19.115 1.00 40.81 76 GLY A CA 1
ATOM 581 C C . GLY A 1 76 ? -9.217 11.709 19.803 1.00 40.81 76 GLY A C 1
ATOM 582 O O . GLY A 1 76 ? -8.080 11.330 20.170 1.00 40.81 76 GLY A O 1
#

Nearest PDB structures (foldseek):
  4qrm-assembly4_H  TM=4.253E-01  e=3.981E+00  Thermotoga maritima MSB8